Protein AF-A0A6B9VCK0-F1 (afdb_monomer)

Foldseek 3Di:
DPPPPVVVVVVVVVVVVVVVVVVCVVQVDQQQQHGPVLCVLCCQQPADDDRDDHDVSNVVRVVRGRVVSVVVCCPPPVVVVVNVD

pLDDT: mean 73.97, std 14.21, range [43.53, 92.19]

Structure (mmCIF, N/CA/C/O backbone):
data_AF-A0A6B9VCK0-F1
#
_entry.id   AF-A0A6B9VCK0-F1
#
loop_
_atom_site.group_PDB
_atom_site.id
_atom_site.type_symbol
_atom_site.label_atom_id
_atom_site.label_alt_id
_atom_site.label_comp_id
_atom_site.label_asym_id
_atom_site.label_entity_id
_atom_site.label_seq_id
_atom_site.pdbx_PDB_ins_code
_atom_site.Cartn_x
_atom_site.Cartn_y
_atom_site.Cartn_z
_atom_site.occupancy
_atom_site.B_iso_or_equiv
_atom_site.auth_seq_id
_atom_site.auth_comp_id
_atom_site.auth_asym_id
_atom_site.auth_atom_id
_atom_site.pdbx_PDB_model_num
ATOM 1 N N . MET A 1 1 ? 26.067 38.130 -34.955 1.00 43.53 1 MET A N 1
ATOM 2 C CA . MET A 1 1 ? 25.924 37.367 -33.687 1.00 43.53 1 MET A CA 1
ATOM 3 C C . MET A 1 1 ? 24.488 36.845 -33.522 1.00 43.53 1 MET A C 1
ATOM 5 O O . MET A 1 1 ? 23.752 37.363 -32.690 1.00 43.53 1 MET A O 1
ATOM 9 N N . GLY A 1 2 ? 24.083 35.840 -34.310 1.00 52.25 2 GLY A N 1
ATOM 10 C CA . GLY A 1 2 ? 22.705 35.304 -34.343 1.00 52.25 2 GLY A CA 1
ATOM 11 C C . GLY A 1 2 ? 22.457 34.038 -33.505 1.00 52.25 2 GLY A C 1
ATOM 12 O O . GLY A 1 2 ? 21.370 33.484 -33.544 1.00 52.25 2 GLY A O 1
ATOM 13 N N . SER A 1 3 ? 23.442 33.566 -32.739 1.00 53.62 3 SER A N 1
ATOM 14 C CA . SER A 1 3 ? 23.444 32.190 -32.209 1.00 53.62 3 SER A CA 1
ATOM 15 C C . SER A 1 3 ? 22.872 32.022 -30.790 1.00 53.62 3 SER A C 1
ATOM 17 O O . SER A 1 3 ? 22.816 30.907 -30.287 1.00 53.62 3 SER A O 1
ATOM 19 N N . LYS A 1 4 ? 22.459 33.108 -30.116 1.00 53.53 4 LYS A N 1
ATOM 20 C CA . LYS A 1 4 ? 22.086 33.086 -28.681 1.00 53.53 4 LYS A CA 1
ATOM 21 C C . LYS A 1 4 ? 20.624 32.702 -28.424 1.00 53.53 4 LYS A C 1
ATOM 23 O O . LYS A 1 4 ? 20.303 32.188 -27.364 1.00 53.53 4 LYS A O 1
ATOM 28 N N . SER A 1 5 ? 19.739 32.978 -29.385 1.00 55.38 5 SER A N 1
ATOM 29 C CA . SER A 1 5 ? 18.288 32.795 -29.227 1.00 55.38 5 SER A CA 1
ATOM 30 C C . SER A 1 5 ? 17.857 31.336 -29.430 1.00 55.38 5 SER A C 1
ATOM 32 O O . SER A 1 5 ? 17.003 30.839 -28.700 1.00 55.38 5 SER A O 1
ATOM 34 N N . SER A 1 6 ? 18.515 30.613 -30.346 1.00 60.03 6 SER A N 1
ATOM 35 C CA . SER A 1 6 ? 18.199 29.209 -30.644 1.00 60.03 6 SER A CA 1
ATOM 36 C C . SER A 1 6 ? 18.502 28.263 -29.479 1.00 60.03 6 SER A C 1
ATOM 38 O O . SER A 1 6 ? 17.757 27.313 -29.263 1.00 60.03 6 SER A O 1
ATOM 40 N N . TRP A 1 7 ? 19.569 28.511 -28.713 1.00 65.44 7 TRP A N 1
ATOM 41 C CA . TRP A 1 7 ? 19.933 27.661 -27.574 1.00 65.44 7 TRP A CA 1
ATOM 42 C C . TRP A 1 7 ? 18.924 27.798 -26.432 1.00 65.44 7 TRP A C 1
ATOM 44 O O . TRP A 1 7 ? 18.494 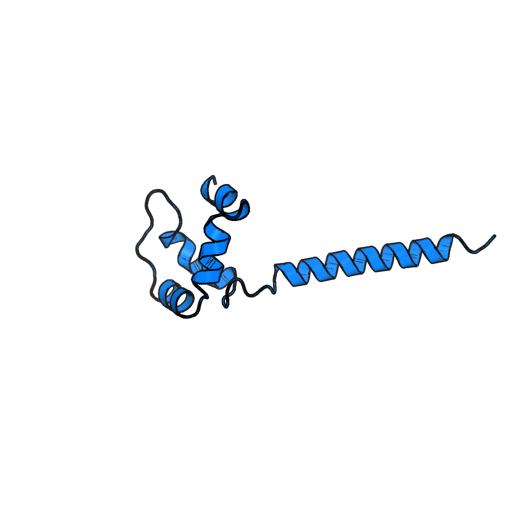26.801 -25.857 1.00 65.44 7 TRP A O 1
ATOM 54 N N . SER A 1 8 ? 18.499 29.029 -26.134 1.00 70.06 8 SER A N 1
ATOM 55 C CA . SER A 1 8 ? 17.532 29.301 -25.067 1.00 70.06 8 SER A CA 1
ATOM 56 C C . SER A 1 8 ? 16.179 28.641 -25.333 1.00 70.06 8 SER A C 1
ATOM 58 O O . SER A 1 8 ? 15.567 28.112 -24.411 1.00 70.06 8 SER A O 1
ATOM 60 N N . MET A 1 9 ? 15.739 28.608 -26.593 1.00 75.00 9 MET A N 1
ATOM 61 C CA . MET A 1 9 ? 14.502 27.932 -27.002 1.00 75.00 9 MET A CA 1
ATOM 62 C C . MET A 1 9 ? 14.580 26.415 -26.786 1.00 75.00 9 MET A C 1
ATOM 64 O O . MET A 1 9 ? 13.652 25.816 -26.248 1.00 75.00 9 MET A O 1
ATOM 68 N N . VAL A 1 10 ? 15.706 25.798 -27.158 1.00 81.38 10 VAL A N 1
ATOM 69 C CA . VAL A 1 10 ? 15.930 24.357 -26.972 1.00 81.38 10 VAL A CA 1
ATOM 70 C C . VAL A 1 10 ? 16.024 24.006 -25.485 1.00 81.38 10 VAL A C 1
ATOM 72 O O . VAL A 1 10 ? 15.408 23.040 -25.047 1.00 81.38 10 VAL A O 1
ATOM 75 N N . ALA A 1 11 ? 16.722 24.815 -24.684 1.00 81.94 11 ALA A N 1
ATOM 76 C CA . ALA A 1 11 ? 16.828 24.605 -23.240 1.00 81.94 11 ALA A CA 1
ATOM 77 C C . ALA A 1 11 ? 15.465 24.707 -22.529 1.00 81.94 11 ALA A C 1
ATOM 79 O O . ALA A 1 11 ? 15.153 23.877 -21.675 1.00 81.94 11 ALA A O 1
ATOM 80 N N . LEU A 1 12 ? 14.632 25.681 -22.914 1.00 83.06 12 LEU A N 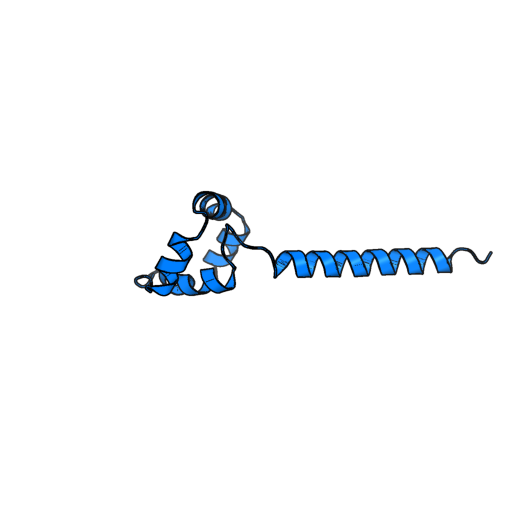1
ATOM 81 C CA . LEU A 1 12 ? 13.270 25.826 -22.392 1.00 83.06 12 LEU A CA 1
ATOM 82 C C . LEU A 1 12 ? 12.375 24.647 -22.791 1.00 83.06 12 LEU A C 1
ATOM 84 O O . LEU A 1 12 ? 11.629 24.145 -21.954 1.00 83.06 12 LEU A O 1
ATOM 88 N N . ALA A 1 13 ? 12.483 24.167 -24.032 1.00 82.38 13 ALA A N 1
ATOM 89 C CA . ALA A 1 13 ? 11.741 22.995 -24.490 1.00 82.38 13 ALA A CA 1
ATOM 90 C C . ALA A 1 13 ? 12.143 21.723 -23.722 1.00 82.38 13 ALA A C 1
ATOM 92 O O . ALA A 1 13 ? 11.273 20.966 -23.298 1.00 82.38 13 ALA A O 1
ATOM 93 N N . ILE A 1 14 ? 13.441 21.512 -23.477 1.00 83.69 14 ILE A N 1
ATOM 94 C CA . ILE A 1 14 ? 13.939 20.366 -22.698 1.00 83.69 14 ILE A CA 1
ATOM 95 C C . ILE A 1 14 ? 13.454 20.433 -21.242 1.00 83.69 14 ILE A C 1
ATOM 97 O O . ILE A 1 14 ? 13.014 19.420 -20.704 1.00 83.69 14 ILE A O 1
ATOM 101 N N . MET A 1 15 ? 13.484 21.614 -20.615 1.00 80.38 15 MET A N 1
ATOM 102 C CA . MET A 1 15 ? 12.952 21.820 -19.260 1.00 80.38 15 MET A CA 1
ATOM 103 C C . MET A 1 15 ? 11.439 21.580 -19.178 1.00 80.38 15 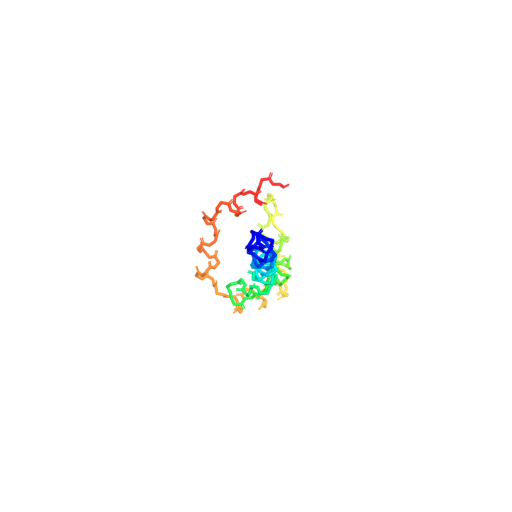MET A C 1
ATOM 105 O O . MET A 1 15 ? 10.962 20.972 -18.227 1.00 80.38 15 MET A O 1
ATOM 109 N N . ALA A 1 16 ? 10.668 22.027 -20.169 1.00 79.56 16 ALA A N 1
ATOM 110 C CA . ALA A 1 16 ? 9.227 21.788 -20.190 1.00 79.56 16 ALA A CA 1
ATOM 111 C C . ALA A 1 16 ? 8.904 20.293 -20.357 1.00 79.56 16 ALA A C 1
ATOM 113 O O . ALA A 1 16 ? 8.059 19.757 -19.641 1.00 79.56 16 ALA A O 1
ATOM 114 N N . LEU A 1 17 ? 9.614 19.605 -21.258 1.00 76.75 17 LEU A N 1
ATOM 115 C CA . LEU A 1 17 ? 9.449 18.167 -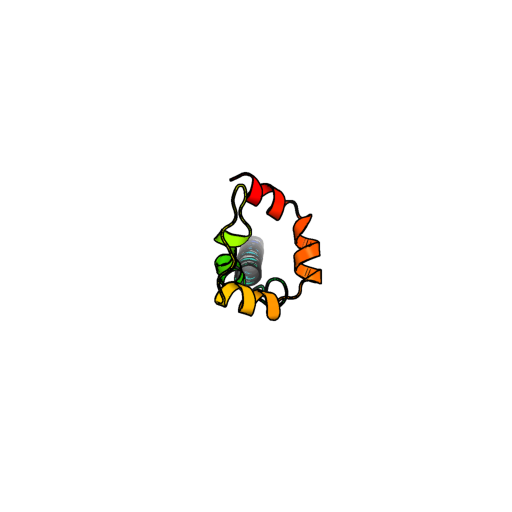21.483 1.00 76.75 17 LEU A CA 1
ATOM 116 C C . LEU A 1 17 ? 9.834 17.341 -20.253 1.00 76.75 17 LEU A C 1
ATOM 118 O O . LEU A 1 17 ? 9.144 16.372 -19.936 1.00 76.75 17 LEU A O 1
ATOM 122 N N . SER A 1 18 ? 10.898 17.724 -19.542 1.00 73.69 18 SER A N 1
ATOM 123 C CA . SER A 1 18 ? 11.305 17.015 -18.330 1.00 73.69 18 SER A CA 1
ATOM 124 C C . SER A 1 18 ? 10.244 17.135 -17.237 1.00 73.69 18 SER A C 1
ATOM 126 O O . SER A 1 18 ? 9.882 16.111 -16.663 1.00 73.69 18 SER A O 1
ATOM 128 N N . VAL A 1 19 ? 9.687 18.332 -17.008 1.00 72.50 19 VAL A N 1
ATOM 129 C CA . VAL A 1 19 ? 8.611 18.566 -16.026 1.00 72.50 19 VAL A CA 1
ATOM 130 C C . VAL A 1 19 ? 7.355 17.752 -16.354 1.00 72.50 19 VAL A C 1
ATOM 132 O O . VAL A 1 19 ? 6.778 17.144 -15.458 1.00 72.50 19 VAL A O 1
ATOM 135 N N . VAL A 1 20 ? 6.952 17.671 -17.625 1.00 70.25 20 VAL A N 1
ATOM 136 C CA . VAL A 1 20 ? 5.798 16.848 -18.034 1.00 70.25 20 VAL A CA 1
ATOM 137 C C . VAL A 1 20 ? 6.061 15.358 -17.779 1.00 70.25 20 VAL A C 1
ATOM 139 O O . VAL A 1 20 ? 5.216 14.680 -17.198 1.00 70.25 20 VAL A O 1
ATOM 142 N N . ALA A 1 21 ? 7.255 14.859 -18.110 1.00 64.44 21 ALA A N 1
ATOM 143 C CA . ALA A 1 21 ? 7.608 13.453 -17.899 1.00 64.44 21 ALA A CA 1
ATOM 144 C C . ALA A 1 21 ? 7.593 13.035 -16.414 1.00 64.44 21 ALA A C 1
ATOM 146 O O . ALA A 1 21 ? 7.205 11.913 -16.089 1.00 64.44 21 ALA A O 1
ATOM 147 N N . MET A 1 22 ? 7.979 13.930 -15.499 1.00 60.50 22 MET A N 1
ATOM 148 C CA . MET A 1 22 ? 7.923 13.655 -14.056 1.00 60.50 22 MET A CA 1
ATOM 149 C C . MET A 1 22 ? 6.511 13.754 -13.459 1.00 60.50 22 MET A C 1
ATOM 151 O O . MET A 1 22 ? 6.250 13.121 -12.438 1.00 60.50 22 MET A O 1
ATOM 155 N N . LEU A 1 23 ? 5.580 14.469 -14.100 1.00 54.19 23 LEU A N 1
ATOM 156 C CA . LEU A 1 23 ? 4.169 14.486 -13.695 1.00 54.19 23 LEU A CA 1
ATOM 157 C C . LEU A 1 23 ? 3.454 13.179 -14.077 1.00 54.19 23 LEU A C 1
ATO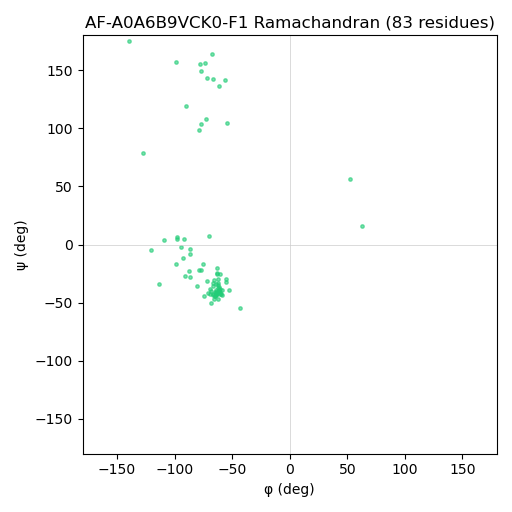M 159 O O . LEU A 1 23 ? 2.778 1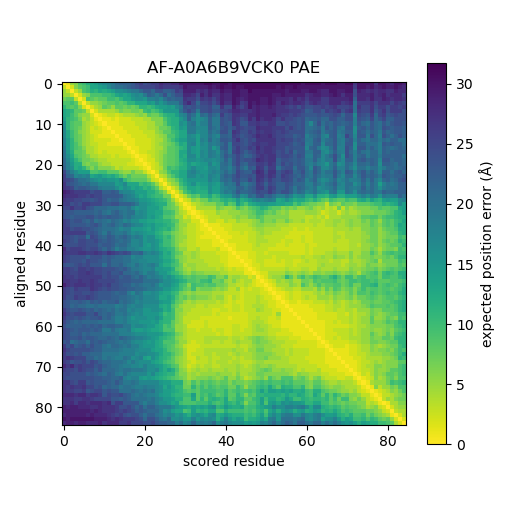2.587 -13.232 1.00 54.19 23 LEU A O 1
ATOM 163 N N . ASP A 1 24 ? 3.665 12.672 -15.296 1.00 47.97 24 ASP A N 1
ATOM 164 C CA . ASP A 1 24 ? 3.182 11.346 -15.719 1.00 47.97 24 ASP A CA 1
ATOM 165 C C . ASP A 1 24 ? 3.766 10.238 -14.834 1.00 47.97 24 ASP A C 1
ATOM 167 O O . ASP A 1 24 ? 3.052 9.368 -14.329 1.00 47.97 24 ASP A O 1
ATOM 171 N N . GLY A 1 25 ? 5.062 10.347 -14.539 1.00 46.09 25 GLY A N 1
ATOM 172 C CA . GLY A 1 25 ? 5.769 9.492 -13.597 1.00 46.09 25 GLY A CA 1
ATOM 173 C C . GLY A 1 25 ? 5.394 9.692 -12.130 1.00 46.09 25 GLY A C 1
ATOM 174 O O . GLY A 1 25 ? 6.064 9.114 -11.297 1.00 46.09 25 GLY A O 1
ATOM 175 N N . CYS A 1 26 ? 4.377 10.479 -11.777 1.00 47.91 26 CYS A N 1
ATOM 176 C CA . CYS A 1 26 ? 3.848 10.562 -10.411 1.00 47.91 26 CYS A CA 1
ATOM 177 C C . CYS A 1 26 ? 2.414 10.011 -10.343 1.00 47.91 26 CYS A C 1
ATOM 179 O O . CYS A 1 26 ? 2.041 9.348 -9.377 1.00 47.91 26 CYS A O 1
ATOM 181 N N . MET A 1 27 ? 1.632 10.201 -11.413 1.00 45.44 27 MET A N 1
ATOM 182 C CA . MET A 1 27 ? 0.226 9.782 -11.482 1.00 45.44 27 MET A CA 1
ATOM 183 C C . MET A 1 27 ? 0.045 8.363 -12.043 1.00 45.44 27 MET A C 1
ATOM 185 O O . MET A 1 27 ? -0.917 7.685 -11.685 1.00 45.44 27 MET A O 1
ATOM 189 N N . ALA A 1 28 ? 0.973 7.887 -12.882 1.00 43.78 28 ALA A N 1
ATOM 190 C CA . ALA A 1 28 ? 0.950 6.541 -13.465 1.00 43.78 28 ALA A CA 1
ATOM 191 C C . ALA A 1 28 ? 1.833 5.526 -12.713 1.00 43.78 28 ALA A C 1
ATOM 193 O O . ALA A 1 28 ? 2.014 4.395 -13.168 1.00 43.78 28 ALA A O 1
ATOM 194 N N . GLN A 1 29 ? 2.407 5.905 -11.566 1.00 54.09 29 GLN A N 1
ATOM 195 C CA . GLN A 1 29 ? 3.226 4.997 -10.766 1.00 54.09 29 GLN A CA 1
ATOM 196 C C . GLN A 1 29 ? 2.302 3.990 -10.096 1.00 54.09 29 GLN A C 1
ATOM 198 O O . GLN A 1 29 ? 1.586 4.310 -9.145 1.00 54.09 29 GLN A O 1
ATOM 203 N N . SER A 1 30 ? 2.332 2.750 -10.570 1.00 59.22 30 SER A N 1
ATOM 204 C CA . SER A 1 30 ? 1.901 1.626 -9.754 1.00 59.22 30 SER A CA 1
ATOM 205 C C . SER A 1 30 ? 2.700 1.660 -8.446 1.00 59.22 30 SER A C 1
ATOM 207 O O . SER A 1 30 ? 3.888 1.339 -8.418 1.00 59.22 30 SER A O 1
ATOM 209 N N . PHE A 1 31 ? 2.062 2.091 -7.367 1.00 67.31 31 PHE A N 1
ATOM 210 C CA . PHE A 1 31 ? 2.614 2.069 -6.028 1.00 67.31 31 PHE A CA 1
ATOM 211 C C . PHE A 1 31 ? 2.531 0.629 -5.530 1.00 67.31 31 PHE A C 1
ATOM 213 O O . PHE A 1 31 ? 1.453 0.140 -5.208 1.00 67.31 31 PHE A O 1
ATOM 220 N N . CYS A 1 32 ? 3.660 -0.081 -5.520 1.00 76.88 32 CYS A N 1
ATOM 221 C CA . CYS A 1 32 ? 3.745 -1.439 -4.978 1.00 76.88 32 CYS A CA 1
ATOM 222 C C . CYS A 1 32 ? 2.695 -2.407 -5.554 1.00 76.88 32 CYS A C 1
ATOM 224 O O . CYS A 1 32 ? 1.910 -3.000 -4.815 1.00 76.88 32 CYS A O 1
ATOM 226 N N . ASN A 1 33 ? 2.669 -2.550 -6.883 1.00 83.44 33 ASN A N 1
ATOM 227 C CA . ASN A 1 33 ? 1.731 -3.416 -7.617 1.00 83.44 33 ASN A CA 1
ATOM 228 C C . ASN A 1 33 ? 0.238 -3.038 -7.477 1.00 83.44 33 ASN A C 1
ATOM 230 O O . ASN A 1 33 ? -0.648 -3.819 -7.814 1.00 83.44 33 ASN A O 1
ATOM 234 N N . THR A 1 34 ? -0.060 -1.830 -7.000 1.00 80.56 34 THR A N 1
ATOM 235 C CA . THR A 1 34 ? -1.411 -1.262 -6.962 1.00 80.56 34 THR A CA 1
ATOM 236 C C . THR A 1 34 ? -1.371 0.223 -7.333 1.00 80.56 34 THR A C 1
ATOM 238 O O . THR A 1 34 ? -0.300 0.766 -7.582 1.00 80.56 34 THR A O 1
ATOM 241 N N . SER A 1 35 ? -2.511 0.900 -7.445 1.00 83.12 35 SER A N 1
ATOM 242 C CA . SER A 1 35 ? -2.547 2.351 -7.665 1.00 83.12 35 SER A CA 1
ATOM 243 C C . SER A 1 35 ? -2.798 3.089 -6.353 1.00 83.12 35 SER A C 1
ATOM 245 O O . SER A 1 35 ? -3.380 2.545 -5.411 1.00 83.12 35 SER A O 1
ATOM 247 N N . LEU A 1 36 ? -2.401 4.361 -6.293 1.00 78.38 36 LEU A N 1
ATOM 248 C CA . LEU A 1 36 ? -2.680 5.196 -5.127 1.00 78.38 36 LEU A CA 1
ATOM 249 C C . LEU A 1 36 ? -4.195 5.299 -4.863 1.00 78.38 36 LEU A C 1
ATOM 251 O O . LEU A 1 36 ? -4.623 5.202 -3.718 1.00 78.38 36 LEU A O 1
ATOM 255 N N . ALA A 1 37 ? -5.011 5.412 -5.917 1.00 81.88 37 ALA A N 1
ATOM 256 C CA . ALA A 1 37 ? -6.475 5.448 -5.829 1.00 81.88 37 ALA A CA 1
ATOM 257 C C . ALA A 1 37 ? -7.072 4.174 -5.205 1.00 81.88 37 ALA A C 1
ATOM 259 O O . ALA A 1 37 ? -8.007 4.250 -4.409 1.00 81.88 37 ALA A O 1
ATOM 260 N N . GLU A 1 38 ? -6.511 3.006 -5.516 1.00 83.94 38 GLU A N 1
ATOM 261 C CA . GLU A 1 38 ? -6.920 1.746 -4.893 1.00 83.94 38 GLU A CA 1
ATOM 262 C C . GLU A 1 38 ? -6.506 1.695 -3.413 1.00 83.94 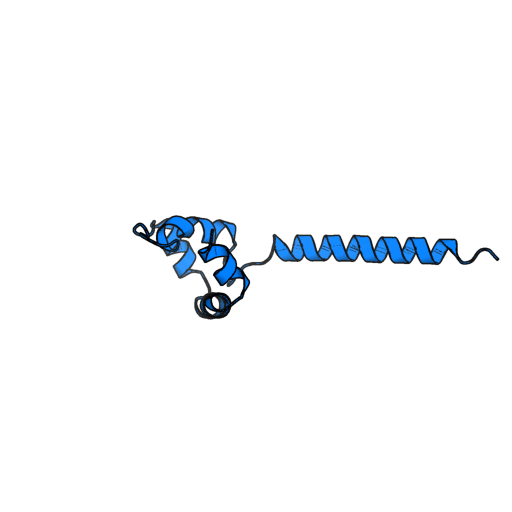38 GLU A C 1
ATOM 264 O O . GLU A 1 38 ? -7.287 1.255 -2.571 1.00 83.94 38 GLU A O 1
ATOM 269 N N . LEU A 1 39 ? -5.325 2.219 -3.064 1.00 84.25 39 LEU A N 1
ATOM 270 C CA . LEU A 1 39 ? -4.876 2.335 -1.669 1.00 84.2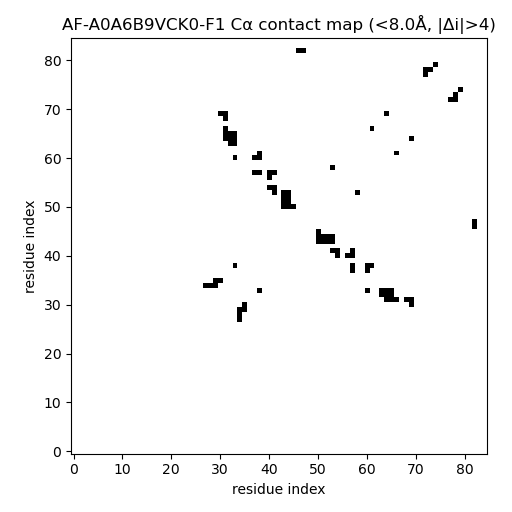5 39 LEU A CA 1
ATOM 271 C C . LEU A 1 39 ? -5.726 3.317 -0.849 1.00 84.25 39 LEU A C 1
ATOM 273 O O . LEU A 1 39 ? -5.933 3.097 0.345 1.00 84.25 39 LEU A O 1
ATOM 277 N N . PHE A 1 40 ? -6.286 4.360 -1.469 1.00 84.38 40 PHE A N 1
ATOM 278 C CA . PHE A 1 40 ? -7.209 5.282 -0.799 1.00 84.38 40 PHE A CA 1
ATOM 279 C C . PHE A 1 40 ? -8.473 4.587 -0.275 1.00 84.38 40 PHE A C 1
ATOM 281 O O . PHE A 1 40 ? -9.030 5.037 0.728 1.00 84.38 40 PHE A O 1
ATOM 288 N N . LYS A 1 41 ? -8.890 3.457 -0.864 1.00 85.81 41 LYS A N 1
ATOM 289 C CA . LYS A 1 41 ? -9.999 2.640 -0.335 1.00 85.81 41 LYS A CA 1
ATOM 290 C C . LYS A 1 41 ? -9.690 2.071 1.052 1.00 85.81 41 LYS A C 1
ATOM 292 O O . LYS A 1 41 ? -10.601 1.809 1.830 1.00 85.81 41 LYS A O 1
ATOM 297 N N . CYS A 1 42 ? -8.408 1.926 1.388 1.00 86.81 42 CYS A N 1
ATOM 298 C CA . CYS A 1 42 ? -7.951 1.486 2.700 1.00 86.81 42 CYS A CA 1
ATOM 299 C C . CYS A 1 42 ? -7.794 2.619 3.718 1.00 86.81 42 CYS A C 1
ATOM 301 O O . CYS A 1 42 ? -7.607 2.318 4.895 1.00 86.81 42 CYS A O 1
ATOM 303 N N . LYS A 1 43 ? -7.912 3.898 3.316 1.00 85.06 43 LYS A N 1
ATOM 304 C CA . LYS A 1 43 ? -7.762 5.063 4.207 1.00 85.06 43 LYS A CA 1
ATOM 305 C C . LYS A 1 43 ? -8.471 4.893 5.565 1.00 85.06 43 LYS A C 1
ATOM 307 O O . LYS A 1 43 ? -7.791 5.005 6.582 1.00 85.06 43 LYS A O 1
ATOM 312 N N . PRO A 1 44 ? -9.781 4.577 5.644 1.00 83.19 44 PRO A N 1
ATOM 313 C CA . PRO A 1 44 ? -10.467 4.489 6.937 1.00 83.19 44 PRO A CA 1
ATOM 314 C C . PRO A 1 44 ? -9.929 3.382 7.859 1.00 83.19 44 PRO A C 1
ATOM 316 O O . PRO A 1 44 ? -10.130 3.465 9.067 1.00 83.19 44 PRO A O 1
ATOM 319 N N . ALA A 1 45 ? -9.238 2.374 7.317 1.00 86.12 45 ALA A N 1
ATOM 320 C CA . ALA A 1 45 ? -8.638 1.277 8.076 1.00 86.12 45 ALA A CA 1
ATOM 321 C C . ALA A 1 45 ? -7.171 1.517 8.468 1.00 86.12 45 ALA A C 1
ATOM 323 O O . ALA A 1 45 ? -6.631 0.773 9.285 1.00 86.12 45 ALA A O 1
ATOM 324 N N . VAL A 1 46 ? -6.518 2.537 7.902 1.00 83.69 46 VAL A N 1
ATOM 325 C CA . VAL A 1 46 ? -5.088 2.823 8.132 1.00 83.69 46 VAL A CA 1
ATOM 326 C C . VAL A 1 46 ? -4.828 4.207 8.730 1.00 83.69 46 VAL A C 1
ATOM 328 O O . VAL A 1 46 ? -3.687 4.519 9.060 1.00 83.69 46 VAL A O 1
ATOM 331 N N . THR A 1 47 ? -5.863 5.036 8.889 1.00 83.12 47 THR A N 1
ATOM 332 C CA . THR A 1 47 ? -5.761 6.358 9.519 1.00 83.12 47 THR A CA 1
ATOM 333 C C . THR A 1 47 ? -6.010 6.264 11.038 1.00 83.12 47 THR A C 1
ATOM 335 O O . THR A 1 47 ? -7.097 5.849 11.448 1.00 83.12 47 THR A O 1
ATOM 338 N N . PRO A 1 48 ? -5.036 6.638 11.894 1.00 77.88 48 PRO A N 1
ATOM 339 C CA . PRO A 1 48 ? -5.247 6.794 13.338 1.00 77.88 48 PRO A CA 1
ATOM 340 C C . PRO A 1 48 ? -6.184 7.984 13.641 1.00 77.88 48 PRO A C 1
ATOM 342 O O . PRO A 1 48 ? -6.390 8.828 12.773 1.00 77.88 48 PRO A O 1
ATOM 345 N N . PRO A 1 49 ? -6.755 8.107 14.856 1.00 79.69 49 PRO A N 1
ATOM 346 C CA . PRO A 1 49 ? -6.518 7.293 16.053 1.00 79.69 49 PRO A CA 1
ATOM 347 C C . PRO A 1 49 ? -7.389 6.035 16.158 1.00 79.69 49 PRO A C 1
ATOM 349 O O . PRO A 1 49 ? -7.001 5.099 16.850 1.00 79.69 49 PRO A O 1
ATOM 352 N N . ASN A 1 50 ? -8.543 5.990 15.489 1.00 79.12 50 ASN A N 1
ATOM 353 C CA . ASN A 1 50 ? -9.501 4.893 15.628 1.00 79.12 50 ASN A CA 1
ATOM 354 C C . ASN A 1 50 ? -9.871 4.305 14.255 1.00 79.12 50 ASN A C 1
ATOM 356 O O . ASN A 1 50 ? -10.936 4.633 13.718 1.00 79.12 50 ASN A O 1
ATOM 360 N N . PRO A 1 51 ? -9.001 3.462 13.670 1.00 82.19 51 PRO A N 1
ATOM 361 C CA . PRO A 1 51 ? -9.244 2.880 12.359 1.00 82.19 51 PRO A CA 1
ATOM 362 C C . PRO A 1 51 ? -10.506 2.013 12.373 1.00 82.19 51 PRO A C 1
ATOM 364 O O . PRO A 1 51 ? -10.753 1.236 13.296 1.00 82.19 51 PRO A O 1
ATOM 367 N N . SER A 1 52 ? -11.317 2.163 11.331 1.00 87.50 52 SER A N 1
ATOM 368 C CA . SER A 1 52 ? -12.492 1.325 11.098 1.00 87.50 52 SER A CA 1
ATOM 369 C C . SER A 1 52 ? -12.076 -0.029 10.514 1.00 87.50 52 SER A C 1
ATOM 371 O O . SER A 1 52 ? -11.023 -0.120 9.878 1.00 87.50 52 SER A O 1
ATOM 373 N N . PRO A 1 53 ? -12.881 -1.092 10.684 1.00 87.44 53 PRO A N 1
ATOM 374 C CA . PRO A 1 53 ? -12.600 -2.366 10.036 1.00 87.44 53 PRO A CA 1
ATOM 375 C C . PRO A 1 53 ? -12.489 -2.197 8.508 1.00 87.44 53 PRO A C 1
ATOM 377 O O . PRO A 1 53 ? -13.243 -1.415 7.918 1.00 87.44 53 PRO A O 1
ATOM 380 N N . PRO A 1 54 ? -11.550 -2.906 7.855 1.00 87.38 54 PRO A N 1
ATOM 381 C CA . PRO A 1 54 ? -11.324 -2.777 6.424 1.00 87.38 54 PRO A CA 1
ATOM 382 C C . PRO A 1 54 ? -12.519 -3.290 5.623 1.00 87.38 54 PRO A C 1
ATOM 384 O O . PRO A 1 54 ? -13.139 -4.301 5.960 1.00 87.38 54 PRO A O 1
ATOM 387 N N . THR A 1 55 ? -12.821 -2.602 4.524 1.00 91.56 55 THR A N 1
ATOM 388 C CA . THR A 1 55 ? -13.830 -3.060 3.570 1.00 91.56 55 THR A CA 1
ATOM 389 C C . THR A 1 55 ? -13.297 -4.246 2.754 1.00 91.56 55 THR A C 1
ATOM 391 O O . THR A 1 55 ? -12.082 -4.374 2.568 1.00 91.56 55 THR A O 1
ATOM 394 N N . PRO A 1 56 ? -14.176 -5.101 2.197 1.00 92.19 56 PRO A N 1
ATOM 395 C CA . PRO A 1 56 ? -13.762 -6.190 1.306 1.00 92.19 56 PRO A CA 1
ATOM 396 C C . PRO A 1 56 ? -12.935 -5.703 0.109 1.00 92.19 56 PRO A C 1
ATOM 398 O O . PRO A 1 56 ? -12.023 -6.387 -0.349 1.00 92.19 56 PRO A O 1
ATOM 401 N N . GLU A 1 57 ? -13.224 -4.493 -0.368 1.00 89.69 57 GLU A N 1
ATOM 402 C CA . GLU A 1 57 ? -12.499 -3.832 -1.451 1.00 89.69 57 GLU A CA 1
ATOM 403 C C . GLU A 1 57 ? -11.062 -3.509 -1.042 1.00 89.69 57 GLU A C 1
ATOM 405 O O . GLU A 1 57 ? -10.133 -3.843 -1.774 1.00 89.69 57 GLU A O 1
ATOM 410 N N . CYS A 1 58 ? -10.861 -2.940 0.154 1.00 88.50 58 CYS A N 1
ATOM 411 C CA . CYS A 1 58 ? -9.521 -2.723 0.693 1.00 88.50 58 CYS A CA 1
ATOM 412 C C . CYS A 1 58 ? -8.754 -4.050 0.817 1.00 88.50 58 CYS A C 1
ATOM 414 O O . CYS A 1 58 ? -7.604 -4.143 0.388 1.00 88.50 58 CYS A O 1
ATOM 416 N N . CYS A 1 59 ? -9.396 -5.110 1.313 1.00 90.94 59 CYS A N 1
ATOM 417 C CA . CYS A 1 59 ? -8.769 -6.430 1.404 1.00 90.94 59 CYS A CA 1
ATOM 418 C C . CYS A 1 59 ? -8.361 -6.985 0.029 1.00 90.94 59 CYS A C 1
ATOM 420 O O . CYS A 1 59 ? -7.274 -7.545 -0.105 1.00 90.94 59 CYS A O 1
ATOM 422 N N . ALA A 1 60 ? -9.185 -6.797 -1.005 1.00 92.06 60 ALA A N 1
ATOM 423 C CA . ALA A 1 60 ? -8.865 -7.223 -2.367 1.00 92.06 60 ALA A CA 1
ATOM 424 C C . ALA A 1 60 ? -7.683 -6.445 -2.970 1.00 92.06 60 ALA A C 1
ATOM 426 O O . ALA A 1 60 ? -6.903 -7.014 -3.737 1.00 92.06 60 ALA A O 1
ATOM 427 N N . VAL A 1 61 ? -7.537 -5.166 -2.616 1.00 89.25 61 VAL A N 1
ATOM 428 C CA . VAL A 1 61 ? -6.384 -4.341 -3.003 1.00 89.25 61 VAL A CA 1
ATOM 429 C C . VAL A 1 61 ? -5.121 -4.824 -2.294 1.00 89.25 61 VAL A C 1
ATOM 431 O O . VAL A 1 61 ? -4.120 -5.097 -2.952 1.00 89.25 61 VAL A O 1
ATOM 434 N N . VAL A 1 62 ? -5.172 -4.992 -0.970 1.00 88.00 62 VAL A N 1
ATOM 435 C CA . VAL A 1 62 ? -4.029 -5.444 -0.158 1.00 88.00 62 VAL A CA 1
ATOM 436 C C . VAL A 1 62 ? -3.568 -6.844 -0.570 1.00 88.00 62 VAL A C 1
ATOM 438 O O . VAL A 1 62 ? -2.368 -7.089 -0.630 1.00 88.00 62 VAL A O 1
ATOM 441 N N . ALA A 1 63 ? -4.490 -7.741 -0.931 1.00 89.69 63 ALA A N 1
ATOM 442 C CA . ALA A 1 63 ? -4.163 -9.086 -1.410 1.00 89.69 63 ALA A CA 1
ATOM 443 C C . ALA A 1 63 ? -3.358 -9.097 -2.722 1.00 89.69 63 ALA A C 1
ATOM 445 O O . ALA A 1 63 ? -2.655 -10.066 -3.004 1.00 89.69 63 ALA A O 1
ATOM 446 N N . LYS A 1 64 ? -3.473 -8.039 -3.532 1.00 88.81 64 LYS A N 1
ATOM 447 C CA . LYS A 1 64 ? -2.743 -7.876 -4.799 1.00 88.81 64 LYS A CA 1
ATOM 448 C C . LYS A 1 64 ? -1.506 -6.989 -4.653 1.00 88.81 64 LYS A C 1
ATOM 450 O O . LYS A 1 64 ? -0.658 -6.989 -5.543 1.00 88.81 64 LYS A O 1
ATOM 455 N N . ALA A 1 65 ? -1.414 -6.216 -3.575 1.00 87.62 65 ALA A N 1
ATOM 456 C CA . ALA A 1 65 ? -0.335 -5.269 -3.357 1.00 87.62 65 ALA A CA 1
ATOM 457 C C . ALA A 1 65 ? 0.959 -5.966 -2.910 1.00 87.62 65 ALA A C 1
ATOM 459 O O . ALA A 1 65 ? 0.947 -6.972 -2.199 1.00 87.62 65 ALA A O 1
ATOM 460 N N . ASP A 1 66 ? 2.097 -5.385 -3.280 1.00 88.38 66 ASP A N 1
ATOM 461 C CA . ASP A 1 66 ? 3.397 -5.810 -2.775 1.00 88.38 66 ASP A CA 1
ATOM 462 C C . ASP A 1 66 ? 3.614 -5.244 -1.364 1.00 88.38 66 ASP A C 1
ATOM 464 O O . ASP A 1 66 ? 4.008 -4.090 -1.168 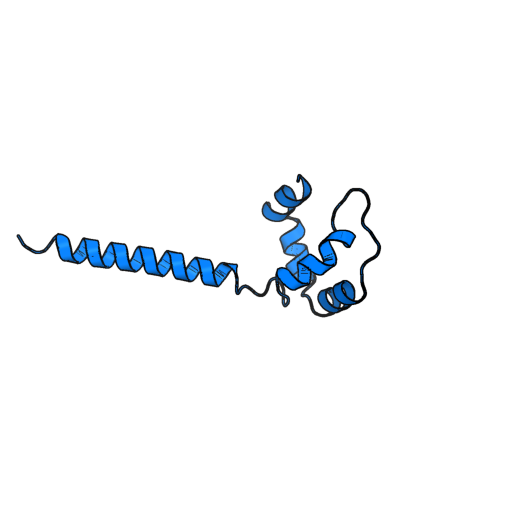1.00 88.38 66 ASP A O 1
ATOM 468 N N . LEU A 1 67 ? 3.363 -6.089 -0.362 1.00 85.88 67 LEU A N 1
ATOM 469 C CA . LEU A 1 67 ? 3.518 -5.736 1.048 1.00 85.88 67 LEU A CA 1
ATOM 470 C C . LEU A 1 67 ? 4.966 -5.379 1.418 1.00 85.88 67 LEU A C 1
ATOM 472 O O . LEU A 1 67 ? 5.171 -4.560 2.311 1.00 85.88 67 LEU A O 1
ATOM 476 N N . LYS A 1 68 ? 5.979 -5.944 0.747 1.00 85.44 68 LYS A N 1
ATOM 477 C CA . LYS A 1 68 ? 7.392 -5.639 1.042 1.00 85.44 68 LYS A CA 1
ATOM 478 C C . LYS A 1 68 ? 7.731 -4.227 0.576 1.00 85.44 68 LYS A C 1
ATOM 480 O O . LYS A 1 68 ? 8.368 -3.476 1.315 1.00 85.44 68 LYS A O 1
ATOM 485 N N . CYS A 1 69 ? 7.245 -3.855 -0.603 1.00 84.38 69 CYS A N 1
ATOM 486 C CA . CYS A 1 69 ? 7.338 -2.496 -1.120 1.00 84.38 69 CYS A CA 1
ATOM 487 C C . CYS A 1 69 ? 6.577 -1.499 -0.222 1.00 84.38 69 CYS A C 1
ATOM 489 O O . CYS A 1 69 ? 7.150 -0.486 0.187 1.00 84.38 69 CYS A O 1
ATOM 491 N N . LEU A 1 70 ? 5.339 -1.819 0.184 1.00 82.50 70 LEU A N 1
ATOM 492 C CA . LEU A 1 70 ? 4.549 -0.976 1.097 1.00 82.50 70 LEU A CA 1
ATOM 493 C C . LEU A 1 70 ? 5.227 -0.800 2.465 1.00 82.50 70 LEU A C 1
ATOM 495 O O . LEU A 1 70 ? 5.246 0.302 3.015 1.00 82.50 70 LEU A O 1
ATOM 499 N N . CYS A 1 71 ? 5.848 -1.849 3.006 1.00 81.62 71 CYS A N 1
ATOM 500 C CA . CYS A 1 71 ? 6.621 -1.748 4.243 1.00 81.62 71 CYS A CA 1
ATOM 501 C C . CYS A 1 71 ? 7.843 -0.829 4.110 1.00 81.62 71 CYS A C 1
ATOM 503 O O . CYS A 1 71 ? 8.170 -0.131 5.069 1.00 81.62 71 CYS A O 1
ATOM 505 N N . GLY A 1 72 ? 8.492 -0.781 2.943 1.00 81.56 72 GLY A N 1
ATOM 506 C CA . GLY A 1 72 ? 9.573 0.174 2.677 1.00 81.56 72 GLY A CA 1
ATOM 507 C C . GLY A 1 72 ? 9.105 1.631 2.752 1.00 81.56 72 GLY A C 1
ATOM 508 O O . GLY A 1 72 ? 9.830 2.501 3.232 1.00 81.56 72 GLY A O 1
ATOM 509 N N . LEU A 1 73 ? 7.856 1.887 2.359 1.00 76.12 73 LEU A N 1
ATOM 510 C CA . LEU A 1 73 ? 7.249 3.219 2.373 1.00 76.12 73 LEU A CA 1
ATOM 511 C C . LEU A 1 73 ? 6.783 3.666 3.757 1.00 76.12 73 LEU A C 1
ATOM 513 O O . LEU A 1 73 ? 6.707 4.869 4.000 1.00 76.12 73 LEU A O 1
ATOM 517 N N . LYS A 1 74 ? 6.534 2.734 4.684 1.00 72.69 74 LYS A N 1
ATOM 518 C CA . LYS A 1 74 ? 6.167 3.045 6.077 1.00 72.69 74 LYS A CA 1
ATOM 519 C C . LYS A 1 74 ? 7.165 4.003 6.741 1.00 72.69 74 LYS A C 1
ATOM 521 O O . LYS A 1 74 ? 6.765 4.891 7.484 1.00 72.69 74 LYS A O 1
ATOM 526 N N . ASN A 1 75 ? 8.456 3.826 6.457 1.00 70.31 75 ASN A N 1
ATOM 527 C CA . ASN A 1 75 ? 9.529 4.655 7.011 1.00 70.31 75 ASN A CA 1
ATOM 528 C C . ASN A 1 75 ? 9.880 5.856 6.118 1.00 70.31 75 ASN A C 1
ATOM 530 O O . ASN A 1 75 ? 10.835 6.575 6.409 1.00 70.31 75 ASN A O 1
ATOM 534 N N . SER A 1 76 ? 9.146 6.076 5.024 1.00 71.00 76 SER A N 1
ATOM 535 C CA . SER A 1 76 ? 9.372 7.235 4.168 1.00 71.00 76 SER A CA 1
ATOM 536 C C . SER A 1 76 ? 8.899 8.520 4.866 1.00 71.00 76 SER A C 1
ATOM 538 O O . SER A 1 76 ? 7.857 8.511 5.532 1.00 71.00 76 SER A O 1
ATOM 540 N N . PRO A 1 77 ? 9.606 9.651 4.682 1.00 70.12 77 PRO A N 1
ATOM 541 C CA . PRO A 1 77 ? 9.175 10.949 5.211 1.00 70.12 77 PRO A CA 1
ATOM 542 C C . PRO A 1 77 ? 7.757 11.338 4.762 1.00 70.12 77 PRO A C 1
ATOM 544 O O . PRO A 1 77 ? 7.019 11.990 5.495 1.00 70.12 77 PRO A O 1
ATOM 547 N N . TRP A 1 78 ? 7.347 10.878 3.575 1.00 64.56 78 TRP A N 1
ATOM 548 C CA . TRP A 1 78 ? 6.007 11.078 3.024 1.00 64.56 78 TRP A CA 1
ATOM 549 C C . TRP A 1 78 ? 4.908 10.474 3.904 1.00 64.56 78 TRP A C 1
ATOM 551 O O . TRP A 1 78 ? 3.882 11.113 4.125 1.00 64.56 78 TRP A O 1
ATOM 561 N N . CYS A 1 79 ? 5.132 9.280 4.458 1.00 63.03 79 CYS A N 1
ATOM 562 C CA . CYS A 1 79 ? 4.157 8.621 5.326 1.00 63.03 79 CYS A CA 1
ATOM 563 C C . CYS A 1 79 ? 4.054 9.304 6.704 1.00 63.03 79 CYS A C 1
ATOM 565 O O . CYS A 1 79 ? 2.976 9.345 7.292 1.00 63.03 79 CYS A O 1
ATOM 567 N N . GLN A 1 80 ? 5.154 9.883 7.200 1.00 61.19 80 GLN A N 1
ATOM 568 C CA . GLN A 1 80 ? 5.180 10.639 8.461 1.00 61.19 80 GLN A CA 1
ATOM 569 C C . GLN A 1 80 ? 4.396 11.954 8.367 1.00 61.19 80 GLN A C 1
ATOM 571 O O . GLN A 1 80 ? 3.660 12.305 9.290 1.00 61.19 80 GLN A O 1
ATOM 576 N N . LEU A 1 81 ? 4.511 12.652 7.234 1.00 62.16 81 LEU A N 1
ATOM 577 C CA . LEU A 1 81 ? 3.739 13.867 6.962 1.00 62.16 81 LEU A CA 1
ATOM 578 C C . LEU A 1 81 ? 2.234 13.581 6.877 1.00 62.16 81 LEU A C 1
ATOM 580 O O . LEU A 1 81 ? 1.433 14.337 7.416 1.00 62.16 81 LEU A O 1
ATOM 584 N N . TRP A 1 82 ? 1.847 12.470 6.250 1.00 57.31 82 TRP A N 1
ATOM 585 C CA . TRP A 1 82 ? 0.439 12.103 6.076 1.00 57.31 82 TRP A CA 1
ATOM 586 C C . TRP A 1 82 ? -0.242 11.568 7.346 1.00 57.31 82 TRP A C 1
ATOM 588 O O . TRP A 1 82 ? -1.465 11.537 7.408 1.00 57.31 82 TRP A O 1
ATOM 598 N N . GLY A 1 83 ? 0.528 11.154 8.358 1.00 53.06 83 GLY A N 1
ATOM 599 C CA . GLY A 1 83 ? 0.008 10.762 9.675 1.00 53.06 83 GLY A CA 1
ATOM 600 C C . GLY A 1 83 ? -0.169 11.922 10.662 1.00 53.06 83 GLY A C 1
ATOM 601 O O . GLY A 1 83 ? -0.635 11.689 11.773 1.00 53.06 83 GLY A O 1
ATOM 602 N N . SER A 1 84 ? 0.232 13.141 10.282 1.00 46.84 84 SER A N 1
ATOM 603 C CA . SER A 1 84 ? 0.161 14.348 11.125 1.00 46.84 84 SER A CA 1
ATOM 604 C C . SER A 1 84 ? -0.910 15.355 10.667 1.00 46.84 84 SER A C 1
ATOM 606 O O . SER A 1 84 ? -0.992 16.440 11.244 1.00 46.84 84 SER A O 1
ATOM 608 N N . ILE A 1 85 ? -1.699 15.017 9.637 1.00 43.56 85 ILE A N 1
ATOM 609 C CA . ILE A 1 85 ? -2.881 15.762 9.163 1.00 43.56 85 ILE A CA 1
ATOM 610 C C . ILE A 1 85 ? -4.153 15.003 9.549 1.00 43.56 85 ILE A C 1
ATOM 612 O O . ILE A 1 85 ? -5.158 15.677 9.859 1.00 43.56 85 ILE A O 1
#

Mean predicted aligned error: 13.17 Å

Organism: Arachis hypogaea (NCBI:txid3818)

Solvent-accessible surface area (backbone atoms only — not comparable to full-atom values): 5034 Å² total; per-residue (Å²): 139,84,71,69,62,64,54,54,54,51,53,51,51,52,54,52,52,51,56,52,55,54,52,52,63,62,75,69,46,61,53,38,72,33,45,64,76,55,54,54,63,33,41,60,44,71,42,80,94,75,50,44,85,72,48,73,67,24,51,59,44,57,74,58,32,38,62,69,55,49,54,61,44,64,78,33,71,68,46,56,57,65,74,76,114

Sequence (85 aa):
MGSKSSWSMVALAIMALSVVAMLDGCMAQSFCNTSLAELFKCKPAVTPPNPSPPTPECCAVVAKADLKCLCGLKNSPWCQLWGSI

InterPro domains:
  IPR016140 Bifunctional inhibitor/plant lipid transfer protein/seed storage helical domain [PF14368] (14-76)
  IPR036312 Bifunctional inhibitor/plant lipid transfer protein/seed storage helical domain superfamily [G3DSA:1.10.110.10] (28-84)
  IPR036312 Bifunctional inhibitor/plant lipid transfer protein/seed storage helical domain superfamily [SSF47699] (32-81)

Secondary structure (DSSP, 8-state):
---HHHHHHHHHHHHHHHHHHHHHHHHS--BTTB-HHHHHTTHHHHSSSSPPPPPHHHHHHHHHS-HHHHHHHHTSHHHHHHT--

Radius of gyration: 20.04 Å; Cα contacts (8 Å, |Δi|>4): 48; chains: 1; bounding box: 40×46×50 Å

Nearest PDB structures (foldseek):
  2rkn-assembly1_A  TM=8.905E-01  e=6.121E-04  Arabidopsis thaliana

=== Feature glossary ===
Legend for the data blocks above and below:

— What the protein is —

The amino-acid sequence is the protein's primary structure: the linear order of residues from the N-terminus to the C-terminus, written in one-letter code. Everything else here — the 3D coordinates, the secondary structure, the domain annotations — is ultimately a consequence of this string.

Database cross-references. InterPro integrates a dozen domain/family signature databases into unified entries with residue-range hits. GO terms attach function/process/location labels with evidence codes. CATH codes position the fold in a four-level structural taxonomy. Organism is the NCBI-taxonomy species name.

— Where its atoms are —

The mmCIF block holds the 3D Cartesian coordinates of each backbone atom (N, Cα, C, O) in ångströms. mmCIF is the PDB's canonical archive format — a tagged-loop text representation of the atomic model.

The six renders are orthographic views along the three Cartesian axes in both directions. Representation (cartoon, sticks, or surface) and color scheme (sequence-rainbow or by-chain) vary across proteins so the training set covers all the common visualization conventions.

— Local backbone conformation —

Secondary structure is the local, repeating backbone conformation. DSSP classifies it into eight states by reading the hydrogen-bond network: three helix types (H, G, I), two β types (E, B), two non-regular types (T, S), and unstructured coil (-).

SS3 is a coarse helix/strand/coil call (letters a/b/c) made by the P-SEA algorithm from inter-Cα distances and dihedrals. It is less detailed than DSSP but needs only Cα positions.

Backbone dihedral angles. Every residue except chain termini has a φ (preceding-C → N → Cα → C) and a ψ (N → Cα → C → next-N). They are reported in degrees following the IUPAC sign convention. Secondary structure is essentially a statement about which (φ, ψ) basin each residue occupies.

— Global shape and packing —

The geometric summary reports three shape descriptors. Rg (radius of gyration) measures how spread out the Cα atoms are about their centre of mass; compact globular proteins have small Rg, elongated or unfolded ones large. Cα contacts (<8 Å, |i−j|>4) count long-range residue pairs in spatial proximity — high for tightly packed folds, near zero for rods or random coil. The bounding-box extents give the protein's footprint along x, y, z in Å.

Solvent accessibility: the surface area of each residue that a 1.4 Å water probe can touch, in Å². When only backbone atoms are present the absolute values are lower than full-atom SASA (side chains contribute most of the area) and are flagged as backbone-only.

Plot images: a contact map (which residues are close in 3D, as an N×N binary image), a Ramachandran scatter (backbone torsion angles, revealing secondary-structure composition at a glance), and — for AlphaFold structures — a PAE heatmap (pairwise prediction confidence).

— Structural neighborhood —

Foldseek's 3Di representation compresses backbone geometry into a per-residue letter drawn from a learned twenty-state alphabet. It captures the tertiary interaction pattern around each residue — which residues are packed against it in space, regardless of where they are in sequence.

Structural nearest neighbors (via Foldseek easy-search vs the PDB). Reported per hit: target PDB id, E-value, and alignment TM-score. A TM-score above ~0.5 is the conventional threshold for 'same fold'.

— Confidence and disorder —

pLDDT (predicted Local Distance Difference Test) is AlphaFold's per-residue confidence score, ranging from 0 to 100. Values above 90 indicate high confidence (typically well-packed cores); 70–90 is confident; 50–70 low confidence; below 50 usually means the region is disordered or the prediction is unreliable there. AlphaFold stores pLDDT in the mmCIF B-factor column.

For experimental (PDB) structures, the B-factor (temperature factor) quantifies the positional spread of each atom in the crystal — a combination of thermal vibration and static disorder — in units of Å². High B-factors mark flexible loops or poorly resolved regions; low B-factors mark the rigid, well-ordered core.

Predicted Aligned Error (PAE) is an AlphaFold confidence matrix: entry (i, j) is the expected error in the position of residue j, in ångströms, when the prediction is superimposed on the true structure at residue i. Low PAE within a block of residues means that block is internally rigid and well-predicted; high PAE between two blocks means their relative placement is uncertain even if each block individually is confident.